Protein AF-A0A3D0Y3V4-F1 (afdb_monomer_lite)

pLDDT: mean 83.83, std 17.19, range [34.47, 98.12]

Foldseek 3Di:
DDDPPDDDDDPPPPPDDCQLLVLLVVLVVLLVVLVPDDDPDPADDLSLLQSLLSSLLSLLLSQLCVVPVDPVSVCCSCPVCNSQQLVSVVSSVVVDPPVLQDPLLNVQSNLCRVCRRVVNSPDDDPVVVVCNVVRNPSHRDSVSSSSSSVSSSVVCVVVVSHPDD

Sequence (165 aa):
MNIEESVTVNIKTLNVSLTPYAFAKMSNHFYNATLEYKIKNENISLFYFYMHSVAIELALKASILSKDSSKGKIDFVKNKIGHDLEKAMNEFSKLFDSSFLKNRDVDAIHKISPFFKEKGLEYFTLPIKYEMFTGGKNLPELEHLRRASDKLNSFLVMNDFFISN

Secondary structure (DSSP, 8-state):
------------------HHHHHHHHHHHHHHHHHH----SSS--HHHHHHHHHHHHHHHHHHHHHH---HHHHHHIIIIITT-HHHHHHHHHHHS--TTS-HHHHHHHHHHHHHHHTTTTSTT-HHHHHHHHHTSTTSPPHHHHHHHHHHHHHHHHHTT-S---

Radius of gyration: 20.28 Å; chains: 1; bounding box: 75×30×62 Å

Structure (mmCIF, N/CA/C/O backbone):
data_AF-A0A3D0Y3V4-F1
#
_entry.id   AF-A0A3D0Y3V4-F1
#
loop_
_atom_site.group_PDB
_atom_site.id
_atom_site.type_symbol
_atom_site.label_atom_id
_atom_site.label_alt_id
_atom_site.label_comp_id
_atom_site.label_asym_id
_atom_site.label_entity_id
_atom_site.label_seq_id
_atom_site.pdbx_PDB_ins_code
_atom_site.Cartn_x
_atom_site.Cartn_y
_atom_site.Cartn_z
_atom_site.occupancy
_atom_site.B_iso_or_equiv
_atom_site.auth_seq_id
_atom_site.auth_comp_id
_atom_site.auth_asym_id
_atom_site.auth_atom_id
_atom_site.pdbx_PDB_model_num
ATOM 1 N N . MET A 1 1 ? -57.350 4.884 37.137 1.00 38.38 1 MET A N 1
ATOM 2 C CA . MET A 1 1 ? -55.951 5.337 37.256 1.00 38.38 1 MET A CA 1
ATOM 3 C C . MET A 1 1 ? -55.129 4.361 36.433 1.00 38.38 1 MET A C 1
ATOM 5 O O . MET A 1 1 ? -54.825 3.284 36.920 1.00 38.38 1 MET A O 1
ATOM 9 N N . ASN A 1 2 ? -54.932 4.667 35.148 1.00 37.12 2 ASN A N 1
ATOM 10 C CA . ASN A 1 2 ? -54.179 3.816 34.226 1.00 37.12 2 ASN A CA 1
ATOM 11 C C . ASN A 1 2 ? -52.720 4.254 34.292 1.00 37.12 2 ASN A C 1
ATOM 13 O O . ASN A 1 2 ? -52.418 5.409 34.003 1.00 37.12 2 ASN A O 1
ATOM 17 N N . ILE A 1 3 ? -51.848 3.356 34.733 1.00 40.97 3 ILE A N 1
ATOM 18 C CA . ILE A 1 3 ? -50.405 3.551 34.661 1.00 40.97 3 ILE A CA 1
ATOM 19 C C . ILE A 1 3 ? -50.012 3.016 33.285 1.00 40.97 3 ILE A C 1
ATOM 21 O O . ILE A 1 3 ? -49.977 1.807 33.079 1.00 40.97 3 ILE A O 1
ATOM 25 N N . GLU A 1 4 ? -49.825 3.913 32.320 1.00 39.44 4 GLU A N 1
ATOM 26 C CA . GLU A 1 4 ? -49.176 3.563 31.058 1.00 39.44 4 GLU A CA 1
ATOM 27 C C . GLU A 1 4 ? -47.696 3.309 31.356 1.00 39.44 4 GLU A C 1
ATOM 29 O O . GLU A 1 4 ? -46.940 4.230 31.668 1.00 39.44 4 GLU A O 1
ATOM 34 N N . GLU A 1 5 ? -47.282 2.044 31.313 1.00 42.22 5 GLU A N 1
ATOM 35 C CA . GLU A 1 5 ? -45.869 1.681 31.331 1.00 42.22 5 GLU A CA 1
ATOM 36 C C . GLU A 1 5 ? -45.230 2.145 30.017 1.00 42.22 5 GLU A C 1
ATOM 38 O O . GLU A 1 5 ? -45.392 1.534 28.960 1.00 42.22 5 GLU A O 1
ATOM 43 N N . SER A 1 6 ? -44.507 3.262 30.067 1.00 37.94 6 SER A N 1
ATOM 44 C CA . SER A 1 6 ? -43.696 3.718 28.944 1.00 37.94 6 SER A CA 1
ATOM 45 C C . SER A 1 6 ? -42.483 2.796 28.788 1.00 37.94 6 SER A C 1
ATOM 47 O O . SER A 1 6 ? -41.570 2.813 29.618 1.00 37.94 6 SER A O 1
ATOM 49 N N . VAL A 1 7 ? -42.448 2.004 27.717 1.00 34.47 7 VAL A N 1
ATOM 50 C CA . VAL A 1 7 ? -41.259 1.233 27.331 1.00 34.47 7 VAL A CA 1
ATOM 51 C C . VAL A 1 7 ? -40.252 2.178 26.679 1.00 34.47 7 VAL A C 1
ATOM 53 O O . VAL A 1 7 ? -40.372 2.546 25.511 1.00 34.47 7 VAL A O 1
ATOM 56 N N . THR A 1 8 ? -39.236 2.578 27.437 1.00 34.72 8 THR A N 1
ATOM 57 C CA . THR A 1 8 ? -38.137 3.409 26.934 1.00 34.72 8 THR A CA 1
ATOM 58 C C . THR A 1 8 ? -37.060 2.517 26.311 1.00 34.72 8 THR A C 1
ATOM 60 O O . THR A 1 8 ? -36.212 1.969 27.014 1.00 34.72 8 THR A O 1
ATOM 63 N N . VAL A 1 9 ? -37.066 2.366 24.983 1.00 35.31 9 VAL A N 1
ATOM 64 C CA . VAL A 1 9 ? -35.986 1.675 24.256 1.00 35.31 9 VAL A CA 1
ATOM 65 C C . VAL A 1 9 ? -34.845 2.660 24.011 1.00 35.31 9 VAL A C 1
ATOM 67 O O . VAL A 1 9 ? -34.899 3.504 23.121 1.00 35.31 9 VAL A O 1
ATOM 70 N N . ASN A 1 10 ? -33.789 2.556 24.815 1.00 38.22 10 ASN A N 1
ATOM 71 C CA . ASN A 1 10 ? -32.581 3.358 24.652 1.00 38.22 1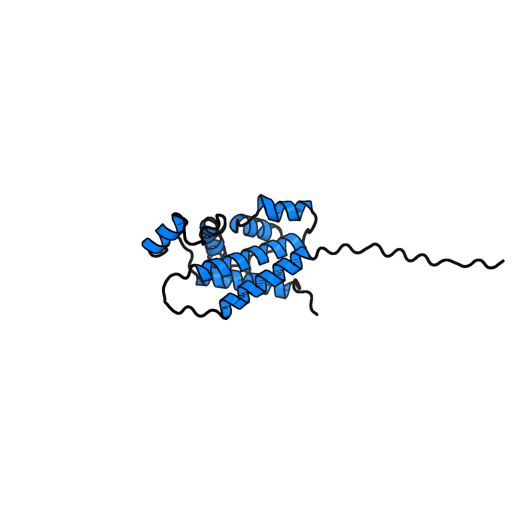0 ASN A CA 1
ATOM 72 C C . ASN A 1 10 ? -31.652 2.669 23.637 1.00 38.22 10 ASN A C 1
ATOM 74 O O . ASN A 1 10 ? -30.762 1.899 24.005 1.00 38.22 10 ASN A O 1
ATOM 78 N N . ILE A 1 11 ? -31.886 2.896 22.340 1.00 50.22 11 ILE A N 1
ATOM 79 C CA . ILE A 1 11 ? -30.955 2.452 21.296 1.00 50.22 11 ILE A CA 1
ATOM 80 C C . ILE A 1 11 ? -29.730 3.362 21.393 1.00 50.22 11 ILE A C 1
ATOM 82 O O . ILE A 1 11 ? -29.741 4.482 20.886 1.00 50.22 11 ILE A O 1
ATOM 86 N N . LYS A 1 12 ? -28.671 2.897 22.068 1.00 47.22 12 LYS A N 1
ATOM 87 C CA . LYS A 1 12 ? -27.346 3.523 21.969 1.00 47.22 12 LYS A CA 1
ATOM 88 C C . LYS A 1 12 ? -27.022 3.667 20.484 1.00 47.22 12 LYS A C 1
ATOM 90 O O . LYS A 1 12 ? -26.887 2.666 19.785 1.00 47.22 12 LYS A O 1
ATOM 95 N N . THR A 1 13 ? -26.937 4.904 20.010 1.00 47.50 13 THR A N 1
ATOM 96 C CA . THR A 1 13 ? -26.600 5.247 18.630 1.00 47.50 13 THR A CA 1
ATOM 97 C C . THR A 1 13 ? -25.304 4.538 18.251 1.00 47.50 13 THR A C 1
ATOM 99 O O . THR A 1 13 ? -24.243 4.805 18.818 1.00 47.50 13 THR A O 1
ATOM 102 N N . LEU A 1 14 ? -25.393 3.584 17.325 1.00 50.09 14 LEU A N 1
ATOM 103 C CA . LEU A 1 14 ? -24.235 2.864 16.820 1.00 50.09 14 LEU A CA 1
ATOM 104 C C . LEU A 1 14 ? -23.445 3.815 15.910 1.00 50.09 14 LEU A C 1
ATOM 106 O O . LEU A 1 14 ? -23.794 4.018 14.751 1.00 50.09 14 LEU A O 1
ATOM 110 N N . ASN A 1 15 ? -22.388 4.427 16.440 1.00 54.69 15 ASN A N 1
ATOM 111 C CA . ASN A 1 15 ? -21.461 5.234 15.648 1.00 54.69 15 ASN A CA 1
ATOM 112 C C . ASN A 1 15 ? -20.512 4.304 14.876 1.00 54.69 15 ASN A C 1
ATOM 114 O O . ASN A 1 15 ? -19.425 3.985 15.355 1.00 54.69 15 ASN A O 1
ATOM 118 N N . VAL A 1 16 ? -20.926 3.846 13.693 1.00 62.38 16 VAL A N 1
ATOM 119 C CA . VAL A 1 16 ? -20.057 3.074 12.790 1.00 62.38 16 VAL A CA 1
ATOM 120 C C . VAL A 1 16 ? -19.213 4.035 11.956 1.00 62.38 16 VAL A C 1
ATOM 122 O O . VAL A 1 16 ? -19.746 4.879 11.238 1.00 62.38 16 VAL A O 1
ATOM 125 N N . SER A 1 17 ? -17.886 3.906 12.014 1.00 72.81 17 SER A N 1
ATOM 126 C CA . SER A 1 17 ? -16.995 4.628 11.101 1.00 72.81 17 SER A CA 1
ATOM 127 C C . SER A 1 17 ? -16.956 3.923 9.748 1.00 72.81 17 SER A C 1
ATOM 129 O O . SER A 1 17 ? -16.507 2.784 9.645 1.00 72.81 17 SER A O 1
ATOM 131 N N . LEU A 1 18 ? -17.406 4.607 8.695 1.00 82.12 18 LEU A N 1
ATOM 132 C CA . LEU A 1 18 ? -17.393 4.083 7.323 1.00 82.12 18 LEU A CA 1
ATOM 133 C C . LEU A 1 18 ? -16.027 4.230 6.632 1.00 82.12 18 LEU A C 1
ATOM 135 O O . LEU A 1 18 ? -15.821 3.698 5.542 1.00 82.12 18 LEU A O 1
ATOM 139 N N . THR A 1 19 ? -15.082 4.940 7.253 1.00 84.19 19 THR A N 1
ATOM 140 C CA . THR A 1 19 ? -13.771 5.253 6.668 1.00 84.19 19 THR A CA 1
ATOM 141 C C . THR A 1 19 ? -12.977 4.009 6.244 1.00 84.19 19 THR A C 1
ATOM 143 O O . THR A 1 19 ? -12.518 3.993 5.102 1.00 84.19 19 THR A O 1
ATOM 146 N N . PRO A 1 20 ? -12.829 2.948 7.067 1.00 86.94 20 PRO A N 1
ATOM 147 C CA . PRO A 1 20 ? -12.086 1.751 6.657 1.00 86.94 20 PRO A CA 1
ATOM 148 C C . PRO A 1 20 ? -12.693 1.082 5.415 1.00 86.94 20 PRO A C 1
ATOM 150 O O . PRO A 1 20 ? -11.971 0.730 4.484 1.00 86.94 20 PRO A O 1
ATOM 153 N N . TYR A 1 21 ? -14.025 0.994 5.360 1.00 88.75 21 TYR A N 1
ATOM 154 C CA . TYR A 1 21 ? -14.772 0.404 4.246 1.00 88.75 21 TYR A CA 1
ATOM 155 C C . TYR A 1 21 ? -14.645 1.226 2.960 1.00 88.75 21 TYR A C 1
ATOM 157 O O . TYR A 1 21 ? -14.469 0.674 1.873 1.00 88.75 21 TYR A O 1
ATOM 165 N N . ALA A 1 22 ? -14.681 2.557 3.067 1.00 89.00 22 ALA A N 1
ATOM 166 C CA . ALA A 1 22 ? -14.455 3.440 1.927 1.00 89.00 22 ALA A CA 1
ATOM 167 C C . ALA A 1 22 ? -13.041 3.258 1.348 1.00 89.00 22 ALA A C 1
ATOM 169 O O . ALA A 1 22 ? -12.877 3.184 0.130 1.00 89.00 22 ALA A O 1
ATOM 170 N N . PHE A 1 23 ? -12.029 3.130 2.211 1.00 92.56 23 PHE A N 1
ATOM 171 C CA . PHE A 1 23 ? -10.650 2.870 1.792 1.00 92.56 23 PHE A CA 1
ATOM 172 C C . PHE A 1 23 ? -10.511 1.501 1.122 1.00 92.56 23 PHE A C 1
ATOM 174 O O . PHE A 1 23 ? -9.908 1.420 0.054 1.00 92.56 23 PHE A O 1
ATOM 181 N N . ALA A 1 24 ? -11.118 0.455 1.688 1.00 94.06 24 ALA A N 1
ATOM 182 C CA . ALA A 1 24 ? -11.124 -0.878 1.091 1.00 94.06 24 ALA A CA 1
ATOM 183 C C . ALA A 1 24 ? -11.772 -0.868 -0.303 1.00 94.06 24 ALA A C 1
ATOM 185 O O . ALA A 1 24 ? -11.178 -1.344 -1.271 1.00 94.06 24 ALA A O 1
ATOM 186 N N . LYS A 1 25 ? -12.947 -0.237 -0.446 1.00 92.88 25 LYS A N 1
ATOM 187 C CA . LYS A 1 25 ? -13.642 -0.113 -1.737 1.00 92.88 25 LYS A CA 1
ATOM 188 C C . LYS A 1 25 ? -12.796 0.612 -2.785 1.00 92.88 25 LYS A C 1
ATOM 190 O O . LYS A 1 25 ? -12.699 0.148 -3.918 1.00 92.88 25 LYS A O 1
ATOM 195 N N . MET A 1 26 ? -12.164 1.726 -2.413 1.00 93.38 26 MET A N 1
ATOM 196 C CA . MET A 1 26 ? -11.272 2.450 -3.322 1.00 93.38 26 MET A CA 1
ATOM 197 C C . MET A 1 26 ? -10.034 1.625 -3.685 1.00 93.38 26 MET A C 1
ATOM 199 O O . MET A 1 26 ? -9.684 1.579 -4.860 1.00 93.38 26 MET A O 1
ATOM 203 N N . SER A 1 27 ? -9.408 0.938 -2.722 1.00 95.38 27 SER A N 1
ATOM 204 C CA . SER A 1 27 ? -8.287 0.024 -2.985 1.00 95.38 27 SER A CA 1
ATOM 205 C C . SER A 1 27 ? -8.646 -0.996 -4.069 1.00 95.38 27 SER A C 1
ATOM 207 O O . SER A 1 27 ? -7.929 -1.114 -5.063 1.00 95.38 27 SER A O 1
ATOM 209 N N . ASN A 1 28 ? -9.816 -1.629 -3.944 1.00 94.81 28 ASN A N 1
ATOM 210 C CA . ASN A 1 28 ? -10.309 -2.592 -4.923 1.00 94.81 28 ASN A CA 1
ATOM 211 C C . ASN A 1 28 ? -10.565 -1.962 -6.303 1.00 94.81 28 ASN A C 1
ATOM 213 O O . ASN A 1 28 ? -10.240 -2.568 -7.318 1.00 94.81 28 ASN A O 1
ATOM 217 N N . HIS A 1 29 ? -11.096 -0.734 -6.374 1.00 94.06 29 HIS A N 1
ATOM 218 C CA . HIS A 1 29 ? -11.252 -0.029 -7.654 1.00 94.06 29 HIS A CA 1
ATOM 219 C C . HIS A 1 29 ? -9.903 0.219 -8.343 1.00 94.06 29 HIS A C 1
ATOM 221 O O . HIS A 1 29 ? -9.770 -0.043 -9.537 1.00 94.06 29 HIS A O 1
ATOM 227 N N . PHE A 1 30 ? -8.900 0.699 -7.598 1.00 94.19 30 PHE A N 1
ATOM 228 C CA . PHE A 1 30 ? -7.554 0.910 -8.133 1.00 94.19 30 PHE A CA 1
ATOM 229 C C . PHE A 1 30 ? -6.930 -0.408 -8.590 1.00 94.19 30 PHE A C 1
ATOM 231 O O . PHE A 1 30 ? -6.385 -0.467 -9.690 1.00 94.19 30 PHE A O 1
ATOM 238 N N . TYR A 1 31 ? -7.061 -1.469 -7.791 1.00 94.75 31 TYR A N 1
ATOM 239 C CA . TYR A 1 31 ? -6.581 -2.798 -8.149 1.00 94.75 31 TYR A CA 1
ATOM 240 C C . TYR A 1 31 ? -7.241 -3.317 -9.434 1.00 94.75 31 TYR A C 1
ATOM 242 O O . TYR A 1 31 ? -6.534 -3.646 -10.383 1.00 94.75 31 TYR A O 1
ATOM 250 N N . ASN A 1 32 ? -8.570 -3.302 -9.531 1.00 93.31 32 ASN A N 1
ATOM 251 C CA . ASN A 1 32 ? -9.284 -3.783 -10.719 1.00 93.31 32 ASN A CA 1
ATOM 252 C C . ASN A 1 32 ? -8.936 -2.970 -11.972 1.00 93.31 32 ASN A C 1
ATOM 254 O O . ASN A 1 32 ? -8.711 -3.547 -13.033 1.00 93.31 32 ASN A O 1
ATOM 258 N N . ALA A 1 33 ? -8.767 -1.652 -11.841 1.00 91.44 33 ALA A N 1
ATOM 259 C CA . ALA A 1 33 ? -8.302 -0.820 -12.946 1.00 91.44 33 ALA A CA 1
ATOM 260 C C . ALA A 1 33 ? -6.907 -1.237 -13.461 1.00 91.44 33 ALA A C 1
ATOM 262 O O . ALA A 1 33 ? -6.644 -1.124 -14.658 1.00 91.44 33 ALA A O 1
ATOM 263 N N . THR A 1 34 ? -6.017 -1.764 -12.605 1.00 90.69 34 THR A N 1
ATOM 264 C CA . THR A 1 34 ? -4.726 -2.313 -13.074 1.00 90.69 34 THR A CA 1
ATOM 265 C C . THR A 1 34 ? -4.864 -3.605 -13.868 1.00 90.69 34 THR A C 1
ATOM 267 O O . THR A 1 34 ? -4.060 -3.838 -14.771 1.00 90.69 34 THR A O 1
ATOM 270 N N . LEU A 1 35 ? -5.873 -4.426 -13.560 1.00 89.44 35 LEU A N 1
ATOM 271 C CA . LEU A 1 35 ? -6.136 -5.684 -14.262 1.00 89.44 35 LEU A CA 1
ATOM 272 C C . LEU A 1 35 ? -6.711 -5.444 -15.663 1.00 89.44 35 LEU A C 1
ATOM 274 O O . LEU A 1 35 ? -6.431 -6.204 -16.587 1.00 89.44 35 LEU A O 1
ATOM 278 N N . GLU A 1 36 ? -7.502 -4.383 -15.824 1.00 88.44 36 GLU A N 1
ATOM 279 C CA . GLU A 1 36 ? -8.110 -4.009 -17.107 1.00 88.44 36 GLU A CA 1
ATOM 280 C C . GLU A 1 36 ? -7.156 -3.233 -18.020 1.00 88.44 36 GLU A C 1
ATOM 282 O O . GLU A 1 36 ? -7.293 -3.246 -19.249 1.00 88.44 36 GLU A O 1
ATOM 287 N N . TYR A 1 37 ? -6.180 -2.542 -17.433 1.00 85.06 37 TYR A N 1
ATOM 288 C CA . TYR A 1 37 ? -5.193 -1.803 -18.197 1.00 85.06 37 TYR A CA 1
ATOM 289 C C . TYR A 1 37 ? -4.273 -2.781 -18.951 1.00 85.06 37 TYR A C 1
ATOM 291 O O . TYR A 1 37 ? -3.894 -3.836 -18.450 1.00 85.06 37 TYR A O 1
ATOM 299 N N . LYS A 1 38 ? -3.942 -2.452 -20.204 1.00 76.50 38 LYS A N 1
ATOM 300 C CA . LYS A 1 38 ? -3.044 -3.252 -21.048 1.00 76.50 38 LYS A CA 1
ATOM 301 C C . LYS A 1 38 ? -1.756 -2.476 -21.263 1.00 76.50 38 LYS A C 1
ATOM 303 O O . LYS A 1 38 ? -1.774 -1.444 -21.939 1.00 76.50 38 LYS A O 1
ATOM 308 N N . ILE A 1 39 ? -0.641 -2.983 -20.735 1.00 74.94 39 ILE A N 1
ATOM 309 C CA . ILE A 1 39 ? 0.697 -2.483 -21.074 1.00 74.94 39 ILE A CA 1
ATOM 310 C C . ILE A 1 39 ? 0.897 -2.687 -22.574 1.00 74.94 39 ILE A C 1
ATOM 312 O O . ILE A 1 39 ? 1.018 -3.815 -23.040 1.00 74.94 39 ILE A O 1
ATOM 316 N N . LYS A 1 40 ? 0.887 -1.597 -23.346 1.00 68.94 40 LYS A N 1
ATOM 317 C CA . LYS A 1 40 ? 1.083 -1.663 -24.802 1.00 68.94 40 LYS A CA 1
ATOM 318 C C . LYS A 1 40 ? 2.559 -1.734 -25.206 1.00 68.94 40 LYS A C 1
ATOM 320 O O . LYS A 1 40 ? 2.837 -2.210 -26.295 1.00 68.94 40 LYS A O 1
ATOM 325 N N . ASN A 1 41 ? 3.476 -1.292 -24.339 1.00 63.31 41 ASN A N 1
ATOM 326 C CA . ASN A 1 41 ? 4.917 -1.232 -24.600 1.00 63.31 41 ASN A CA 1
ATOM 327 C C . ASN A 1 41 ? 5.696 -1.797 -23.406 1.00 63.31 41 ASN A C 1
ATOM 329 O O . ASN A 1 41 ? 5.372 -1.450 -22.276 1.00 63.31 41 ASN A O 1
ATOM 333 N N . GLU A 1 42 ? 6.768 -2.557 -23.646 1.00 57.25 42 GLU A N 1
ATOM 334 C CA . GLU A 1 42 ? 7.645 -3.174 -22.623 1.00 57.25 42 GLU A CA 1
ATOM 335 C C . GLU A 1 42 ? 8.434 -2.173 -21.749 1.00 57.25 42 GLU A C 1
ATOM 337 O O . GLU A 1 42 ? 9.265 -2.557 -20.928 1.00 57.25 42 GLU A O 1
ATOM 342 N N . ASN A 1 43 ? 8.171 -0.874 -21.896 1.00 61.56 43 ASN A N 1
ATOM 343 C CA . ASN A 1 43 ? 8.787 0.165 -21.084 1.00 61.56 43 ASN A CA 1
ATOM 344 C C . ASN A 1 43 ? 8.162 0.231 -19.686 1.00 61.56 43 ASN A C 1
ATOM 346 O O . ASN A 1 43 ? 6.998 -0.115 -19.472 1.00 61.56 43 ASN A O 1
ATOM 350 N N . ILE A 1 44 ? 8.935 0.770 -18.741 1.00 71.50 44 ILE A N 1
ATOM 351 C CA . ILE A 1 44 ? 8.472 1.115 -17.397 1.00 71.50 44 ILE A CA 1
ATOM 352 C C . ILE A 1 44 ? 7.168 1.915 -17.484 1.00 71.50 44 IL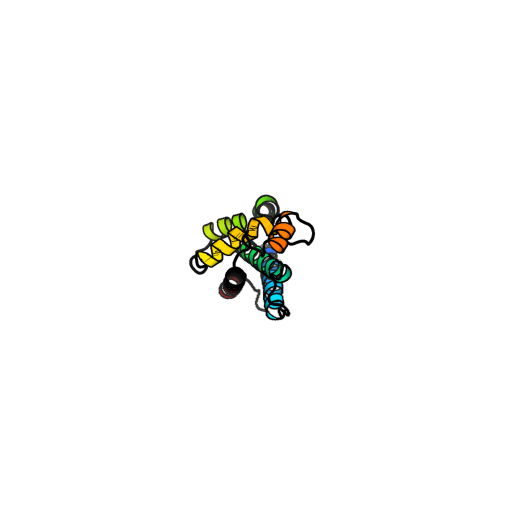E A C 1
ATOM 354 O O . ILE A 1 44 ? 7.136 3.032 -18.001 1.00 71.50 44 ILE A O 1
ATOM 358 N N . SER A 1 45 ? 6.087 1.354 -16.941 1.00 81.38 45 SER A N 1
ATOM 359 C CA . SER A 1 45 ? 4.816 2.057 -16.838 1.00 81.38 45 SER A CA 1
ATOM 360 C C . SER A 1 45 ? 4.682 2.698 -15.462 1.00 81.38 45 SER A C 1
ATOM 362 O O . SER A 1 45 ? 4.298 2.052 -14.486 1.00 81.38 45 SER A O 1
ATOM 364 N N . LEU A 1 46 ? 4.975 3.999 -15.391 1.00 84.81 46 LEU A N 1
ATOM 365 C CA . LEU A 1 46 ? 4.767 4.806 -14.182 1.00 84.81 46 LEU A CA 1
ATOM 366 C C . LEU A 1 46 ? 3.322 4.737 -13.688 1.00 84.81 46 LEU A C 1
ATOM 368 O O . LEU A 1 46 ? 3.077 4.715 -12.485 1.00 84.81 46 LEU A O 1
ATOM 372 N N . PHE A 1 47 ? 2.375 4.630 -14.620 1.00 85.88 47 PHE A N 1
ATOM 373 C CA . PHE A 1 47 ? 0.969 4.445 -14.302 1.00 85.88 47 PHE A CA 1
ATOM 374 C C . PHE A 1 47 ? 0.720 3.147 -13.520 1.00 85.88 47 PHE A C 1
ATOM 376 O O . PHE A 1 47 ? 0.025 3.180 -12.510 1.00 85.88 47 PHE A O 1
ATOM 383 N N . TYR A 1 48 ? 1.332 2.022 -13.910 1.00 88.06 48 TYR A N 1
ATOM 384 C CA . TYR A 1 48 ? 1.212 0.771 -13.148 1.00 88.06 48 TYR A CA 1
ATOM 385 C C . TYR A 1 48 ? 1.808 0.883 -11.749 1.00 88.06 48 TYR A C 1
ATOM 387 O O . TYR A 1 48 ? 1.173 0.468 -10.779 1.00 88.06 48 TYR A O 1
ATOM 395 N N . PHE A 1 49 ? 3.009 1.461 -11.638 1.00 90.31 49 PHE A N 1
ATOM 396 C CA . PHE A 1 49 ? 3.624 1.707 -10.335 1.00 90.31 49 PHE A CA 1
ATOM 397 C C . PHE A 1 49 ? 2.707 2.551 -9.451 1.00 90.31 49 PHE A C 1
ATOM 399 O O . PHE A 1 49 ? 2.514 2.222 -8.282 1.00 90.31 49 PHE A O 1
ATOM 406 N N . TYR A 1 50 ? 2.096 3.592 -10.015 1.00 91.31 50 TYR A N 1
ATOM 407 C CA . TYR A 1 50 ? 1.185 4.471 -9.297 1.00 91.31 50 TYR A CA 1
ATOM 408 C C . TYR A 1 50 ? -0.073 3.739 -8.833 1.00 91.31 50 TYR A C 1
ATOM 410 O O . TYR A 1 50 ? -0.365 3.726 -7.640 1.00 91.31 50 TYR A O 1
ATOM 418 N N . MET A 1 51 ? -0.787 3.081 -9.745 1.00 92.81 51 MET A N 1
ATOM 419 C CA . MET A 1 51 ? -2.062 2.436 -9.432 1.00 92.81 51 MET A CA 1
ATOM 420 C C . MET A 1 51 ? -1.906 1.315 -8.396 1.00 92.81 51 MET A C 1
ATOM 422 O O . MET A 1 51 ? -2.702 1.244 -7.458 1.00 92.81 51 MET A O 1
ATOM 426 N N . HIS A 1 52 ? -0.855 0.490 -8.496 1.00 95.06 52 HIS A N 1
ATOM 427 C CA . HIS A 1 52 ? -0.571 -0.515 -7.467 1.00 95.06 52 HIS A CA 1
ATOM 428 C C . HIS A 1 52 ? -0.150 0.116 -6.138 1.00 95.06 52 HIS A C 1
ATOM 430 O O . HIS A 1 52 ? -0.592 -0.348 -5.091 1.00 95.06 52 HIS A O 1
ATOM 436 N N . SER A 1 53 ? 0.650 1.187 -6.153 1.00 95.50 53 SER A N 1
ATOM 437 C CA . SER A 1 53 ? 1.035 1.886 -4.919 1.00 95.50 53 SER A CA 1
ATOM 438 C C . SER A 1 53 ? -0.180 2.468 -4.194 1.00 95.50 53 SER A C 1
ATOM 440 O O . SER A 1 53 ? -0.298 2.299 -2.984 1.00 95.50 53 SER A O 1
ATOM 442 N N . VAL A 1 54 ? -1.125 3.072 -4.925 1.00 95.12 54 VAL A N 1
ATOM 443 C CA . VAL A 1 54 ? -2.383 3.582 -4.354 1.00 95.12 54 VAL A CA 1
ATOM 444 C C . VAL A 1 54 ? -3.244 2.442 -3.808 1.00 95.12 54 VAL A C 1
ATOM 446 O O . VAL A 1 54 ? -3.749 2.539 -2.690 1.00 95.12 54 VAL A O 1
ATOM 449 N N . ALA A 1 55 ? -3.394 1.342 -4.552 1.00 96.62 55 ALA A N 1
ATOM 450 C CA . ALA A 1 55 ? -4.150 0.183 -4.080 1.00 96.62 55 ALA A CA 1
ATOM 451 C C . ALA A 1 55 ? -3.567 -0.376 -2.767 1.00 96.62 55 ALA A C 1
ATOM 453 O O . ALA A 1 55 ? -4.314 -0.588 -1.807 1.00 96.62 55 ALA A O 1
ATOM 454 N N . ILE A 1 56 ? -2.240 -0.532 -2.698 1.00 98.00 56 ILE A N 1
ATOM 455 C CA . ILE A 1 56 ? -1.500 -0.971 -1.505 1.00 98.00 56 ILE A CA 1
ATOM 456 C C . ILE A 1 56 ? -1.697 0.010 -0.345 1.00 98.00 56 ILE A C 1
ATOM 458 O O . ILE A 1 56 ? -2.053 -0.417 0.753 1.00 98.00 56 ILE A O 1
ATOM 462 N N . GLU A 1 57 ? -1.513 1.315 -0.577 1.00 97.44 57 GLU A N 1
ATOM 463 C CA . GLU A 1 57 ? -1.690 2.356 0.443 1.00 97.44 57 GLU A CA 1
ATOM 464 C C . GLU A 1 57 ? -3.068 2.249 1.100 1.00 97.44 57 GLU A C 1
ATOM 466 O O . GLU A 1 57 ? -3.195 2.198 2.327 1.00 97.44 57 GLU A O 1
ATOM 471 N N . LEU A 1 58 ? -4.108 2.206 0.269 1.00 96.56 58 LEU A N 1
ATOM 472 C CA . LEU A 1 58 ? -5.487 2.193 0.726 1.00 96.56 58 LEU A CA 1
ATOM 473 C C . LEU A 1 58 ? -5.831 0.891 1.451 1.00 96.56 58 LEU A C 1
ATOM 475 O O . LEU A 1 58 ? -6.519 0.951 2.469 1.00 96.56 58 LEU A O 1
ATOM 479 N N . ALA A 1 59 ? -5.315 -0.256 1.000 1.00 97.94 59 ALA A N 1
ATOM 480 C CA . ALA A 1 59 ? -5.533 -1.536 1.671 1.00 97.94 59 ALA A CA 1
ATOM 481 C C . ALA A 1 59 ? -4.891 -1.586 3.061 1.00 97.94 59 ALA A C 1
ATOM 483 O O . ALA A 1 59 ? -5.534 -1.991 4.035 1.00 97.94 59 ALA A O 1
ATOM 484 N N . LEU A 1 60 ? -3.643 -1.123 3.180 1.00 98.12 60 LEU A N 1
ATOM 485 C CA . LEU A 1 60 ? -2.945 -1.055 4.464 1.00 98.12 60 LEU A CA 1
ATOM 486 C C . LEU A 1 60 ? -3.680 -0.117 5.427 1.00 98.12 60 LEU A C 1
ATOM 488 O O . LEU A 1 60 ? -3.935 -0.474 6.576 1.00 98.12 60 LEU A O 1
ATOM 492 N N . LYS A 1 61 ? -4.088 1.065 4.954 1.00 96.81 61 LYS A N 1
ATOM 493 C CA . LYS A 1 61 ? -4.818 2.043 5.771 1.00 96.81 61 LYS A CA 1
ATOM 494 C C . LYS A 1 61 ? -6.207 1.568 6.177 1.00 96.81 61 LYS A C 1
ATOM 496 O O . LYS A 1 61 ? -6.585 1.781 7.327 1.00 96.81 61 LYS A O 1
ATOM 501 N N . ALA A 1 62 ? -6.943 0.917 5.276 1.00 96.00 62 ALA A N 1
ATOM 502 C CA . ALA A 1 62 ? -8.214 0.281 5.606 1.00 96.00 62 ALA A CA 1
ATOM 503 C C . ALA A 1 62 ? -8.015 -0.711 6.755 1.00 96.00 62 ALA A C 1
ATOM 505 O O . ALA A 1 62 ? -8.681 -0.601 7.782 1.00 96.00 62 ALA A O 1
ATOM 506 N N . SER A 1 63 ? -7.030 -1.603 6.614 1.00 95.94 63 SER A N 1
ATOM 507 C CA . SER A 1 63 ? -6.681 -2.621 7.609 1.00 95.94 63 SER A CA 1
ATOM 508 C C . SER A 1 63 ? -6.318 -2.020 8.967 1.00 95.94 63 SER A C 1
ATOM 510 O O . SER A 1 63 ? -6.826 -2.454 9.994 1.00 95.94 63 SER A O 1
ATOM 512 N N . ILE A 1 64 ? -5.487 -0.976 8.996 1.00 95.81 64 ILE A N 1
ATOM 513 C CA . ILE A 1 64 ? -5.116 -0.286 10.241 1.00 95.81 64 ILE A CA 1
ATOM 514 C C . ILE A 1 64 ? -6.349 0.337 10.912 1.00 95.81 64 ILE A C 1
ATOM 516 O O . ILE A 1 64 ? -6.529 0.203 12.124 1.00 95.81 64 ILE A O 1
ATOM 520 N N . LEU A 1 65 ? -7.204 1.013 10.138 1.00 93.81 65 LEU A N 1
ATOM 521 C CA . LEU A 1 65 ? -8.368 1.725 10.667 1.00 93.81 65 LEU A CA 1
ATOM 522 C C . LEU A 1 65 ? -9.528 0.804 11.063 1.00 93.81 65 LEU A C 1
ATOM 524 O O . LEU A 1 65 ? -10.414 1.249 11.787 1.00 93.81 65 LEU A O 1
ATOM 528 N N . SER A 1 66 ? -9.544 -0.462 10.637 1.00 91.75 66 SER A N 1
ATOM 529 C CA . SER A 1 66 ? -10.548 -1.416 11.128 1.00 91.75 66 SER A CA 1
ATOM 530 C C . SER A 1 66 ? -10.288 -1.872 12.561 1.00 91.75 66 SER A C 1
ATOM 532 O O . SER A 1 66 ? -11.219 -2.292 13.242 1.00 91.75 66 SER A O 1
ATOM 534 N N . LYS A 1 67 ? -9.041 -1.771 13.042 1.00 92.25 67 LYS A N 1
ATOM 535 C CA . LYS A 1 67 ? -8.700 -2.039 14.447 1.00 92.25 67 LYS A CA 1
ATOM 536 C C . LYS A 1 67 ? -9.023 -0.861 15.358 1.00 92.25 67 LYS A C 1
ATOM 538 O O . LYS A 1 67 ? -9.430 -1.070 16.495 1.00 92.25 67 LYS A O 1
ATOM 543 N N . ASP A 1 68 ? -8.843 0.359 14.862 1.00 89.12 68 ASP A N 1
ATOM 544 C CA . ASP A 1 68 ? -9.172 1.590 15.575 1.00 89.12 68 ASP A CA 1
ATOM 545 C C . ASP A 1 68 ? -9.541 2.691 14.573 1.00 89.12 68 ASP A C 1
ATOM 547 O O . ASP A 1 68 ? -8.706 3.181 13.811 1.00 89.12 68 ASP A O 1
ATOM 551 N N . SER A 1 69 ? -10.808 3.097 14.593 1.00 89.19 69 SER A N 1
ATOM 552 C CA . SER A 1 69 ? -11.339 4.162 13.745 1.00 89.19 69 SER A CA 1
ATOM 553 C C . SER A 1 69 ? -11.617 5.454 14.520 1.00 89.19 69 SER A C 1
ATOM 555 O O . SER A 1 69 ? -12.444 6.265 14.090 1.00 89.19 69 SER A O 1
ATOM 557 N N . SER A 1 70 ? -10.995 5.638 15.687 1.00 88.44 70 SER A N 1
ATOM 558 C CA . SER A 1 70 ? -11.094 6.870 16.466 1.00 88.44 70 SER A CA 1
ATOM 559 C C . SER A 1 70 ? -10.544 8.063 15.682 1.00 88.44 70 SER A C 1
ATOM 561 O O . SER A 1 70 ? -9.673 7.928 14.818 1.00 88.44 70 SER A O 1
ATOM 563 N N . LYS A 1 71 ? -11.015 9.272 16.009 1.00 88.19 71 LYS A N 1
ATOM 564 C CA . LYS A 1 71 ? -10.527 10.507 15.375 1.00 88.19 71 LYS A CA 1
ATOM 565 C C . LYS A 1 71 ? -9.000 10.629 15.463 1.00 88.19 71 LYS A C 1
ATOM 567 O O . LYS A 1 71 ? -8.361 10.951 14.469 1.00 88.19 71 LYS A O 1
ATOM 572 N N . GLY A 1 72 ? -8.418 10.294 16.618 1.00 92.44 72 GLY A N 1
ATOM 573 C CA . GLY A 1 72 ? -6.968 10.316 16.816 1.00 92.44 72 GLY A CA 1
ATOM 574 C C . GLY A 1 72 ? -6.225 9.353 15.888 1.00 92.44 72 GLY A C 1
ATOM 575 O O . GLY A 1 72 ? -5.211 9.733 15.298 1.00 92.44 72 GLY A O 1
ATOM 576 N N . LYS A 1 73 ? -6.746 8.134 15.687 1.00 92.94 73 LYS A N 1
ATOM 577 C CA . LYS A 1 73 ? -6.137 7.176 14.756 1.00 92.94 73 LYS A CA 1
ATOM 578 C C . LYS A 1 73 ? -6.295 7.603 13.300 1.00 92.94 73 LYS A C 1
ATOM 580 O O . LYS A 1 73 ? -5.335 7.498 12.539 1.00 92.94 73 LYS A O 1
ATOM 585 N N . ILE A 1 74 ? -7.451 8.148 12.922 1.00 91.44 74 ILE A N 1
ATOM 586 C CA . ILE A 1 74 ? -7.672 8.723 11.587 1.00 91.44 74 ILE A CA 1
ATOM 587 C C . ILE A 1 74 ? -6.672 9.855 11.319 1.00 91.44 74 ILE A C 1
ATOM 589 O O . ILE A 1 74 ? -6.014 9.856 10.278 1.00 91.44 74 ILE A O 1
ATOM 593 N N . ASP A 1 75 ? -6.495 10.776 12.267 1.00 92.69 75 ASP A N 1
ATOM 594 C CA . ASP A 1 75 ? -5.541 11.882 12.146 1.00 92.69 75 ASP A CA 1
ATOM 595 C C . ASP A 1 75 ? -4.090 11.381 12.070 1.00 92.69 75 ASP A C 1
ATOM 597 O O . ASP A 1 75 ? -3.285 11.924 11.311 1.00 92.69 75 ASP A O 1
ATOM 601 N N . PHE A 1 76 ? -3.748 10.314 12.795 1.00 95.56 76 PHE A N 1
ATOM 602 C CA . PHE A 1 76 ? -2.449 9.650 12.686 1.00 95.56 76 PHE A CA 1
ATOM 603 C C . PHE A 1 76 ? -2.229 9.032 11.296 1.00 95.56 76 PHE A C 1
ATOM 605 O O . PHE A 1 76 ? -1.215 9.308 10.651 1.00 95.56 76 PHE A O 1
ATOM 612 N N . VAL A 1 77 ? -3.186 8.246 10.792 1.00 94.25 77 VAL A N 1
ATOM 613 C CA . VAL A 1 77 ? -3.104 7.616 9.462 1.00 94.25 77 VAL A CA 1
ATOM 614 C C . VAL A 1 77 ? -3.027 8.672 8.354 1.00 94.25 77 VAL A C 1
ATOM 616 O O . VAL A 1 77 ? -2.263 8.526 7.399 1.00 94.25 77 VAL A O 1
ATOM 619 N N . LYS A 1 78 ? -3.767 9.774 8.492 1.00 91.31 78 LYS A N 1
ATOM 620 C CA . LYS A 1 78 ? -3.753 10.874 7.526 1.00 91.31 78 LYS A CA 1
ATOM 621 C C . LYS A 1 78 ? -2.443 11.662 7.555 1.00 91.31 78 LYS A C 1
ATOM 623 O O . LYS A 1 78 ? -1.848 11.875 6.506 1.00 91.31 78 LYS A O 1
ATOM 628 N N . ASN A 1 79 ? -2.001 12.099 8.734 1.00 92.88 79 ASN A N 1
ATOM 629 C CA . ASN A 1 79 ? -0.955 13.121 8.850 1.00 92.88 79 ASN A CA 1
ATOM 630 C C . ASN A 1 79 ? 0.439 12.559 9.166 1.00 92.88 79 ASN A C 1
ATOM 632 O O . ASN A 1 79 ? 1.434 13.224 8.892 1.00 92.88 79 ASN A O 1
ATOM 636 N N . LYS A 1 80 ? 0.538 11.378 9.792 1.00 94.81 80 LYS A N 1
ATOM 637 C CA . LYS A 1 80 ? 1.825 10.769 10.183 1.00 94.81 80 LYS A CA 1
ATOM 638 C C . LYS A 1 80 ? 2.242 9.636 9.255 1.00 94.81 80 LYS A C 1
ATOM 640 O O . LYS A 1 80 ? 3.421 9.560 8.909 1.00 94.81 80 LYS A O 1
ATOM 645 N N . ILE A 1 81 ? 1.289 8.795 8.846 1.00 95.38 81 ILE A N 1
ATOM 646 C CA . ILE A 1 81 ? 1.523 7.807 7.785 1.00 95.38 81 ILE A CA 1
ATOM 647 C C . ILE A 1 81 ? 1.498 8.512 6.425 1.00 95.38 81 ILE A C 1
ATOM 649 O O . ILE A 1 81 ? 2.478 8.436 5.694 1.00 95.38 81 ILE A O 1
ATOM 653 N N . GLY A 1 82 ? 0.438 9.261 6.095 1.00 92.88 82 GLY A N 1
ATOM 654 C CA . GLY A 1 82 ? 0.367 9.952 4.801 1.00 92.88 82 GLY A CA 1
ATOM 655 C C . GLY A 1 82 ? 0.542 8.963 3.642 1.00 92.88 82 GLY A C 1
ATOM 656 O O . GLY A 1 82 ? 0.019 7.857 3.723 1.00 92.88 82 GLY A O 1
ATOM 657 N N . HIS A 1 83 ? 1.290 9.327 2.603 1.00 93.38 83 HIS A N 1
ATOM 658 C CA . HIS A 1 83 ? 1.583 8.451 1.455 1.00 93.38 83 HIS A CA 1
ATOM 659 C C . HIS A 1 83 ? 2.848 7.589 1.647 1.00 93.38 83 HIS A C 1
ATOM 661 O O . HIS A 1 83 ? 3.413 7.075 0.687 1.00 93.38 83 HIS A O 1
ATOM 667 N N . ASP A 1 84 ? 3.343 7.454 2.877 1.00 95.12 84 ASP A N 1
ATOM 668 C CA . ASP A 1 84 ? 4.552 6.692 3.190 1.00 95.12 84 ASP A CA 1
ATOM 669 C C . ASP A 1 84 ? 4.209 5.201 3.354 1.00 95.12 84 ASP A C 1
ATOM 671 O O . ASP A 1 84 ? 3.727 4.765 4.406 1.00 95.12 84 ASP A O 1
ATOM 675 N N . LEU A 1 85 ? 4.417 4.417 2.290 1.00 96.19 85 LEU A N 1
ATOM 676 C CA . LEU A 1 85 ? 4.057 2.995 2.275 1.00 96.19 85 LEU A CA 1
ATOM 677 C C . LEU A 1 85 ? 4.875 2.174 3.268 1.00 96.19 85 LEU A C 1
ATOM 679 O O . LEU A 1 85 ? 4.365 1.203 3.815 1.00 96.19 85 LEU A O 1
ATOM 683 N N . GLU A 1 86 ? 6.119 2.572 3.530 1.00 96.25 86 GLU A N 1
ATOM 684 C CA . GLU A 1 86 ? 6.968 1.917 4.525 1.00 96.25 86 GLU A CA 1
ATOM 685 C C . GLU A 1 86 ? 6.363 2.077 5.923 1.00 96.25 86 GLU A C 1
ATOM 687 O O . GLU A 1 86 ? 6.186 1.098 6.650 1.00 96.25 86 GLU A O 1
ATOM 692 N N . LYS A 1 87 ? 5.932 3.291 6.288 1.00 97.31 87 LYS A N 1
ATOM 693 C CA . LYS A 1 87 ? 5.210 3.505 7.554 1.00 97.31 87 LYS A CA 1
ATOM 694 C C . LYS A 1 87 ? 3.887 2.753 7.606 1.00 97.31 87 LYS A C 1
ATOM 696 O O . LYS A 1 87 ? 3.559 2.204 8.656 1.00 97.31 87 LYS A O 1
ATOM 701 N N . ALA A 1 88 ? 3.132 2.730 6.507 1.00 97.69 88 ALA A N 1
ATOM 702 C CA . ALA A 1 88 ? 1.874 1.993 6.438 1.00 97.69 88 ALA A CA 1
ATOM 703 C C . ALA A 1 88 ? 2.099 0.485 6.647 1.00 97.69 88 ALA A C 1
ATOM 705 O O . ALA A 1 88 ? 1.395 -0.134 7.441 1.00 97.69 88 ALA A O 1
ATOM 706 N N . MET A 1 89 ? 3.119 -0.088 6.004 1.00 97.88 89 MET A N 1
ATOM 707 C CA . MET A 1 89 ? 3.478 -1.504 6.111 1.00 97.88 89 MET A CA 1
ATOM 708 C C . MET A 1 89 ? 3.984 -1.872 7.511 1.00 97.88 89 MET A C 1
ATOM 710 O O . MET A 1 89 ? 3.598 -2.902 8.072 1.00 97.88 89 MET A O 1
ATOM 714 N N . ASN A 1 90 ? 4.804 -1.004 8.107 1.00 97.56 90 ASN A N 1
ATOM 715 C CA . ASN A 1 90 ? 5.280 -1.162 9.478 1.00 97.56 90 ASN A CA 1
ATOM 716 C C . ASN A 1 90 ? 4.129 -1.121 10.487 1.00 97.56 90 ASN A C 1
ATOM 718 O O . ASN A 1 90 ? 4.102 -1.916 11.420 1.00 97.56 90 ASN A O 1
ATOM 722 N N . GLU A 1 91 ? 3.171 -0.209 10.320 1.00 97.81 91 GLU A N 1
ATOM 723 C CA . GLU A 1 91 ? 2.013 -0.131 11.209 1.00 97.81 91 GLU A CA 1
ATOM 724 C C . GLU A 1 91 ? 1.061 -1.318 11.023 1.00 97.81 91 GLU A C 1
ATOM 726 O O . GLU A 1 91 ? 0.586 -1.879 12.007 1.00 97.81 91 GLU A O 1
ATOM 731 N N . PHE A 1 92 ? 0.835 -1.746 9.780 1.00 97.62 92 PHE A N 1
ATOM 732 C CA . PHE A 1 92 ? 0.062 -2.947 9.472 1.00 97.62 92 PHE A CA 1
ATOM 733 C C . PHE A 1 92 ? 0.654 -4.193 10.141 1.00 97.62 92 PHE A C 1
ATOM 735 O O . PHE A 1 92 ? -0.067 -4.920 10.819 1.00 97.62 92 PHE A O 1
ATOM 742 N N . SER A 1 93 ? 1.971 -4.397 10.034 1.00 97.12 93 SER A N 1
ATOM 743 C CA . SER A 1 93 ? 2.653 -5.581 10.589 1.00 97.12 93 SER A CA 1
ATOM 744 C C . SER A 1 93 ? 2.641 -5.649 12.120 1.00 97.12 93 SER A C 1
ATOM 746 O O . SER A 1 93 ? 2.887 -6.707 12.686 1.00 97.12 93 SER A O 1
ATOM 748 N N . LYS A 1 94 ? 2.359 -4.540 12.816 1.00 97.12 94 LYS A N 1
ATOM 749 C CA . LYS A 1 94 ? 2.140 -4.557 14.275 1.00 97.12 94 LYS A CA 1
ATOM 750 C C . LYS A 1 94 ? 0.751 -5.072 14.653 1.00 97.12 94 LYS A C 1
ATOM 752 O O . LYS A 1 94 ? 0.546 -5.473 15.794 1.00 97.12 94 LYS A O 1
ATOM 757 N N . LEU A 1 95 ? -0.210 -4.982 13.735 1.00 96.19 95 LEU A N 1
ATOM 758 C CA . LEU A 1 95 ? -1.627 -5.262 13.975 1.00 96.19 95 LEU A CA 1
ATOM 759 C C . LEU A 1 95 ? -2.080 -6.598 13.375 1.00 96.19 95 LEU A C 1
ATOM 761 O O . LEU A 1 95 ? -3.072 -7.165 13.835 1.00 96.19 95 LEU A O 1
ATOM 765 N N . PHE A 1 96 ? -1.379 -7.081 12.350 1.00 96.06 96 PHE A N 1
ATOM 766 C CA . PHE A 1 96 ? -1.724 -8.274 11.587 1.00 96.06 96 PHE A CA 1
ATOM 767 C C . PHE A 1 96 ? -0.474 -9.088 11.251 1.00 96.06 96 PHE A C 1
ATOM 769 O O . PHE A 1 96 ? 0.606 -8.526 11.069 1.00 96.06 96 PHE A O 1
ATOM 776 N N . ASP A 1 97 ? -0.641 -10.405 11.109 1.00 94.62 97 ASP A N 1
ATOM 777 C CA . ASP A 1 97 ? 0.396 -11.257 10.530 1.00 94.62 97 ASP A CA 1
ATOM 778 C C . ASP A 1 97 ? 0.574 -10.919 9.043 1.00 94.62 97 ASP A C 1
ATOM 780 O O . ASP A 1 97 ? -0.354 -11.055 8.245 1.00 94.62 97 ASP A O 1
ATOM 784 N N . SER A 1 98 ? 1.772 -10.468 8.674 1.00 93.81 98 SER A N 1
ATOM 785 C CA . SER A 1 98 ? 2.139 -10.107 7.306 1.00 93.81 98 SER A CA 1
ATOM 786 C C . SER A 1 98 ? 2.870 -11.224 6.553 1.00 93.81 98 SER A C 1
ATOM 788 O O . SER A 1 98 ? 3.306 -10.997 5.426 1.00 93.81 98 SER A O 1
ATOM 790 N N . SER A 1 99 ? 2.953 -12.443 7.108 1.00 93.81 99 SER A N 1
ATOM 791 C CA . SER A 1 99 ? 3.648 -13.598 6.507 1.00 93.81 99 SER A CA 1
ATOM 792 C C . SER A 1 99 ? 3.137 -14.006 5.115 1.00 93.81 99 SER A C 1
ATOM 794 O O . SER A 1 99 ? 3.867 -14.608 4.323 1.00 93.81 99 SER A O 1
ATOM 796 N N . PHE A 1 100 ? 1.897 -13.639 4.770 1.00 95.44 100 PHE A N 1
ATOM 797 C CA . PHE A 1 100 ? 1.329 -13.849 3.436 1.00 95.44 100 PHE A CA 1
ATOM 798 C C . PHE A 1 100 ? 2.032 -13.007 2.348 1.00 95.44 100 PHE A C 1
ATOM 800 O O . PHE A 1 100 ? 2.051 -13.386 1.167 1.00 95.44 100 PHE A O 1
ATOM 807 N N . LEU A 1 101 ? 2.669 -11.893 2.722 1.00 96.00 101 LEU A N 1
ATOM 808 C CA . LEU A 1 101 ? 3.569 -11.122 1.866 1.00 96.00 101 LEU A CA 1
ATOM 809 C C . LEU A 1 101 ? 4.973 -11.728 1.943 1.00 96.00 101 LEU A C 1
ATOM 811 O O . LEU A 1 101 ? 5.570 -11.837 3.008 1.00 96.00 101 LEU A O 1
ATOM 815 N N . LYS A 1 102 ? 5.529 -12.123 0.793 1.00 95.81 102 LYS A N 1
ATOM 816 C CA . LYS A 1 102 ? 6.901 -12.647 0.758 1.00 95.81 102 LYS A CA 1
ATOM 817 C C . LYS A 1 102 ? 7.881 -11.483 0.909 1.00 95.81 102 LYS A C 1
ATOM 819 O O . LYS A 1 102 ? 7.571 -10.382 0.464 1.00 95.81 102 LYS A O 1
ATOM 824 N N . ASN A 1 103 ? 9.096 -11.743 1.397 1.00 95.62 103 ASN A N 1
ATOM 825 C CA . ASN A 1 103 ? 10.135 -10.710 1.562 1.00 95.62 103 ASN A CA 1
ATOM 826 C C . ASN A 1 103 ? 10.314 -9.837 0.311 1.00 95.62 103 ASN A C 1
ATOM 828 O O . ASN A 1 103 ? 10.341 -8.623 0.416 1.00 95.62 103 ASN A O 1
ATOM 832 N N . ARG A 1 104 ? 10.314 -10.436 -0.888 1.00 96.44 104 ARG A N 1
ATOM 833 C CA . ARG A 1 104 ? 10.430 -9.680 -2.146 1.00 96.44 104 ARG A CA 1
ATOM 834 C C . ARG A 1 104 ? 9.254 -8.739 -2.435 1.00 96.44 104 ARG A C 1
ATOM 836 O O . ARG A 1 104 ? 9.440 -7.730 -3.105 1.00 96.44 104 ARG A O 1
ATOM 843 N N . ASP A 1 105 ? 8.054 -9.086 -1.975 1.00 97.12 105 ASP A N 1
ATOM 844 C CA . ASP A 1 105 ? 6.864 -8.243 -2.117 1.00 97.12 105 ASP A CA 1
ATOM 845 C C . ASP A 1 105 ? 6.966 -7.047 -1.146 1.00 97.12 105 ASP A C 1
ATOM 847 O O . ASP A 1 105 ? 6.706 -5.910 -1.531 1.00 97.12 105 ASP A O 1
ATOM 851 N N . VAL A 1 106 ? 7.436 -7.287 0.086 1.00 96.75 106 VAL A N 1
ATOM 852 C CA . VAL A 1 106 ? 7.710 -6.237 1.086 1.00 96.75 106 VAL A CA 1
ATOM 853 C C . VAL A 1 106 ? 8.841 -5.311 0.626 1.00 96.75 106 VAL A C 1
ATOM 855 O O . VAL A 1 106 ? 8.696 -4.091 0.665 1.00 96.75 106 VAL A O 1
ATOM 858 N N . ASP A 1 107 ? 9.930 -5.871 0.099 1.00 96.25 107 ASP A N 1
ATOM 859 C CA . ASP A 1 107 ? 11.046 -5.108 -0.464 1.00 96.25 107 ASP A CA 1
ATOM 860 C C . ASP A 1 107 ? 10.585 -4.208 -1.615 1.00 96.25 107 ASP A C 1
ATOM 862 O O . ASP A 1 107 ? 11.066 -3.083 -1.757 1.00 96.25 107 ASP A O 1
ATOM 866 N N . ALA A 1 108 ? 9.630 -4.668 -2.431 1.00 96.00 108 ALA A N 1
ATOM 867 C CA . ALA A 1 108 ? 9.054 -3.853 -3.492 1.00 96.00 108 ALA A CA 1
ATOM 868 C C . ALA A 1 108 ? 8.276 -2.648 -2.940 1.00 96.00 108 ALA A C 1
ATOM 870 O O . ALA A 1 108 ? 8.437 -1.538 -3.452 1.00 96.00 108 ALA A O 1
ATOM 871 N N . ILE A 1 109 ? 7.496 -2.837 -1.868 1.00 96.69 109 ILE A N 1
ATOM 872 C CA . ILE A 1 109 ? 6.793 -1.748 -1.169 1.00 96.69 109 ILE A CA 1
ATOM 873 C C . ILE A 1 109 ? 7.798 -0.727 -0.615 1.00 96.69 109 ILE A C 1
ATOM 875 O O . ILE A 1 109 ? 7.629 0.479 -0.808 1.00 96.69 109 ILE A O 1
ATOM 879 N N . HIS A 1 110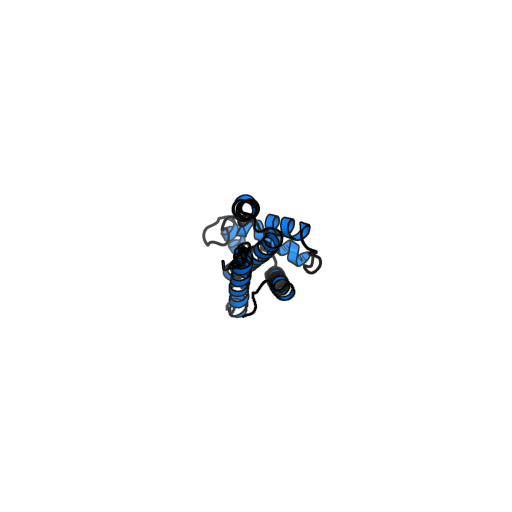 ? 8.871 -1.188 0.030 1.00 94.94 110 HIS A N 1
ATOM 880 C CA . HIS A 1 110 ? 9.903 -0.300 0.569 1.00 94.94 110 HIS A CA 1
ATOM 881 C C . HIS A 1 110 ? 10.634 0.470 -0.533 1.00 94.94 110 HIS A C 1
ATOM 883 O O . HIS A 1 110 ? 10.800 1.682 -0.422 1.00 94.94 110 HIS A O 1
ATOM 889 N N . LYS A 1 111 ? 11.013 -0.195 -1.630 1.00 92.94 111 LYS A N 1
ATOM 890 C CA . LYS A 1 111 ? 11.702 0.449 -2.757 1.00 92.94 111 LYS A CA 1
ATOM 891 C C . LYS A 1 111 ? 10.852 1.504 -3.460 1.00 92.94 111 LYS A C 1
ATOM 893 O O . LYS A 1 111 ? 11.401 2.519 -3.875 1.00 92.94 111 LYS A O 1
ATOM 898 N N . ILE A 1 112 ? 9.537 1.298 -3.602 1.00 92.81 112 ILE A N 1
ATOM 899 C CA . ILE A 1 112 ? 8.669 2.293 -4.255 1.00 92.81 112 ILE A CA 1
ATOM 900 C C . ILE A 1 112 ? 8.284 3.452 -3.322 1.00 92.81 112 ILE A C 1
ATOM 902 O O . ILE A 1 112 ? 8.007 4.547 -3.809 1.00 92.81 112 ILE A O 1
ATOM 906 N N . SER A 1 113 ? 8.299 3.253 -1.995 1.00 93.50 113 SER A N 1
ATOM 907 C CA . SER A 1 113 ? 7.853 4.253 -1.008 1.00 93.50 113 SER A CA 1
ATOM 908 C C . SER A 1 113 ? 8.495 5.643 -1.189 1.00 93.50 113 SER A C 1
ATOM 910 O O . SER A 1 113 ? 7.749 6.625 -1.226 1.00 93.50 113 SER A O 1
ATOM 912 N N . PRO A 1 114 ? 9.826 5.790 -1.390 1.00 89.75 114 PRO A N 1
ATOM 913 C CA . PRO A 1 114 ? 10.446 7.094 -1.633 1.00 89.75 114 PRO A CA 1
ATOM 914 C C . PRO A 1 114 ? 9.900 7.815 -2.869 1.00 89.75 114 PRO A C 1
ATOM 916 O O . PRO A 1 114 ? 9.734 9.030 -2.836 1.00 89.75 114 PRO A O 1
ATOM 919 N N . PHE A 1 115 ? 9.579 7.073 -3.932 1.00 88.25 115 PHE A N 1
ATOM 920 C CA . PHE A 1 115 ? 9.008 7.628 -5.159 1.00 88.25 115 PHE A CA 1
ATOM 921 C C . PHE A 1 115 ? 7.520 7.936 -5.007 1.00 88.25 115 PHE A C 1
ATOM 923 O O . PHE A 1 115 ? 7.018 8.865 -5.623 1.00 88.25 115 PHE A O 1
ATOM 930 N N . PHE A 1 116 ? 6.788 7.177 -4.198 1.00 89.38 116 PHE A N 1
ATOM 931 C CA . PHE A 1 116 ? 5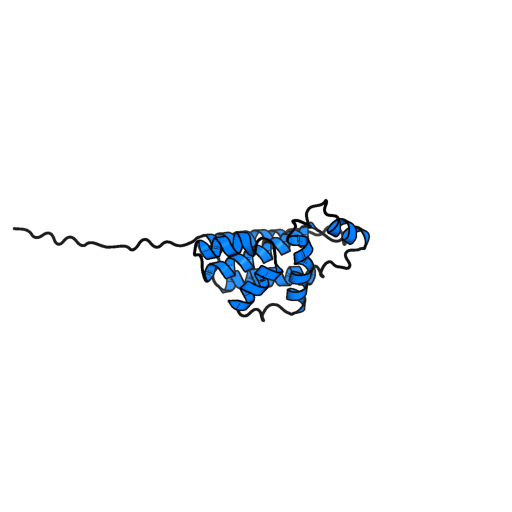.353 7.375 -4.037 1.00 89.38 116 PHE A CA 1
ATOM 932 C C . PHE A 1 116 ? 5.018 8.502 -3.050 1.00 89.38 116 PHE A C 1
ATOM 934 O O . PHE A 1 116 ? 4.189 9.363 -3.355 1.00 89.38 116 PHE A O 1
ATOM 941 N N . LYS A 1 117 ? 5.703 8.552 -1.899 1.00 86.19 117 LYS A N 1
ATOM 942 C CA . LYS A 1 117 ? 5.356 9.441 -0.776 1.00 86.19 117 LYS A 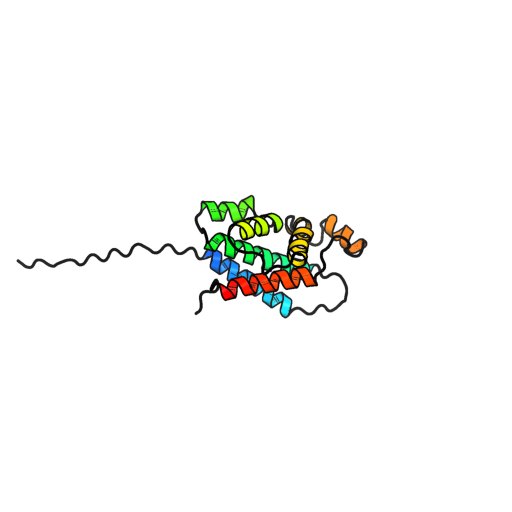CA 1
ATOM 943 C C . LYS A 1 117 ? 5.420 10.936 -1.108 1.00 86.19 117 LYS A C 1
ATOM 945 O O . LYS A 1 117 ? 4.684 11.726 -0.525 1.00 86.19 117 LYS A O 1
ATOM 950 N N . GLU A 1 118 ? 6.279 11.322 -2.050 1.00 70.50 118 GLU A N 1
ATOM 951 C CA . GLU A 1 118 ? 6.475 12.715 -2.481 1.00 70.50 118 GLU A CA 1
ATOM 952 C C . GLU A 1 118 ? 5.637 13.077 -3.711 1.00 70.50 118 GLU A C 1
ATOM 954 O O . GLU A 1 118 ? 5.952 14.039 -4.410 1.00 70.50 118 GLU A O 1
ATOM 959 N N . LYS A 1 119 ? 4.611 12.272 -4.031 1.00 69.56 119 LYS A N 1
ATOM 960 C CA . LYS A 1 119 ? 3.964 12.291 -5.351 1.00 69.56 119 LYS A CA 1
ATOM 961 C C . LYS A 1 119 ? 4.985 12.119 -6.482 1.00 69.56 119 LYS A C 1
ATOM 963 O O . LYS A 1 119 ? 4.792 12.593 -7.591 1.00 69.56 119 LYS A O 1
ATOM 968 N N . GLY A 1 120 ? 6.100 11.445 -6.209 1.00 57.66 120 GLY A N 1
ATOM 969 C CA . GLY A 1 120 ? 7.238 11.331 -7.120 1.00 57.66 120 GLY A CA 1
ATOM 970 C C . GLY A 1 120 ? 6.952 10.531 -8.387 1.00 57.66 120 GLY A C 1
ATOM 971 O O . GLY A 1 120 ? 7.679 10.678 -9.364 1.00 57.66 120 GLY A O 1
ATOM 972 N N . LEU A 1 121 ? 5.865 9.757 -8.409 1.00 64.69 121 LEU A N 1
ATOM 973 C CA . LEU A 1 121 ? 5.331 9.137 -9.623 1.00 64.69 121 LEU A CA 1
ATOM 974 C C . LEU A 1 121 ? 4.542 10.122 -10.515 1.00 64.69 121 LEU A C 1
ATOM 976 O O . LEU A 1 121 ? 4.124 9.744 -11.608 1.00 64.69 121 LEU A O 1
ATOM 980 N N . GLU A 1 122 ? 4.366 11.382 -10.098 1.00 65.25 122 GLU A N 1
ATOM 981 C CA . GLU A 1 122 ? 3.921 12.479 -10.962 1.00 65.25 122 GLU A CA 1
ATOM 982 C C . GLU A 1 122 ? 5.096 12.974 -11.837 1.00 65.25 122 GLU A C 1
ATOM 984 O O . GLU A 1 122 ? 6.240 13.103 -11.394 1.00 65.25 122 GLU A O 1
ATOM 989 N N . TYR A 1 123 ? 4.798 13.255 -13.110 1.00 57.31 123 TYR A N 1
ATOM 990 C CA . TYR A 1 123 ? 5.708 13.318 -14.271 1.00 57.31 123 TYR A CA 1
ATOM 991 C C . TYR A 1 123 ? 6.864 14.347 -14.260 1.00 57.31 123 TYR A C 1
ATOM 993 O O . TYR A 1 123 ? 7.523 14.540 -15.283 1.00 57.31 123 TYR A O 1
ATOM 1001 N N . PHE A 1 124 ? 7.181 15.002 -13.143 1.00 57.88 124 PHE A N 1
ATOM 1002 C CA . PHE A 1 124 ? 8.176 16.082 -13.125 1.00 57.88 124 PHE A CA 1
ATOM 1003 C C . PHE A 1 124 ? 9.237 16.009 -12.035 1.00 57.88 124 PHE A C 1
ATOM 1005 O O . PHE A 1 124 ? 10.140 16.854 -12.047 1.00 57.88 124 PHE A O 1
ATOM 1012 N N . THR A 1 125 ? 9.212 15.000 -11.166 1.00 71.44 125 THR A N 1
ATOM 1013 C CA . THR A 1 125 ? 10.223 14.899 -10.111 1.00 71.44 125 THR A CA 1
ATOM 1014 C C . THR A 1 125 ? 11.578 14.454 -10.668 1.00 71.44 125 THR A C 1
ATOM 1016 O O . THR A 1 125 ? 11.675 13.663 -11.610 1.00 71.44 125 THR A O 1
ATOM 1019 N N . LEU A 1 126 ? 12.659 15.013 -10.121 1.00 74.50 126 LEU A N 1
ATOM 1020 C CA . LEU A 1 126 ? 14.020 14.655 -10.522 1.00 74.50 126 LEU A CA 1
ATOM 1021 C C . LEU A 1 126 ? 14.323 13.152 -10.323 1.00 74.50 126 LEU A C 1
ATOM 1023 O O . LEU A 1 126 ? 14.919 12.571 -11.232 1.00 74.50 126 LEU A O 1
ATOM 1027 N N . PRO A 1 127 ? 13.873 12.495 -9.229 1.00 78.25 127 PRO A N 1
ATOM 1028 C CA . PRO A 1 127 ? 14.086 11.063 -9.034 1.00 78.25 127 PRO A CA 1
ATOM 1029 C C . PRO A 1 127 ? 13.483 10.211 -10.152 1.00 78.25 127 PRO A C 1
ATOM 1031 O O . PRO A 1 127 ? 14.177 9.369 -10.713 1.00 78.25 127 PRO A O 1
ATOM 1034 N N . ILE A 1 128 ? 12.226 10.455 -10.544 1.00 80.06 128 ILE A N 1
ATOM 1035 C CA . ILE A 1 128 ? 11.590 9.611 -11.561 1.00 80.06 128 ILE A CA 1
ATOM 1036 C C . ILE A 1 128 ? 12.173 9.851 -12.952 1.00 80.06 128 ILE A C 1
ATOM 1038 O O . ILE A 1 128 ? 12.338 8.905 -13.716 1.00 80.06 128 ILE A O 1
ATOM 1042 N N . LYS A 1 129 ? 12.571 11.093 -13.262 1.00 79.44 129 LYS A N 1
ATOM 1043 C CA . LYS A 1 129 ? 13.312 11.405 -14.491 1.00 79.44 129 LYS A CA 1
ATOM 1044 C C . LYS A 1 129 ? 14.621 10.625 -14.548 1.00 79.44 129 LYS A C 1
ATOM 1046 O O . LYS A 1 129 ? 14.892 9.994 -15.564 1.00 79.44 129 LYS A O 1
ATOM 1051 N N . TYR A 1 130 ? 15.402 10.634 -13.468 1.00 83.06 130 TYR A N 1
ATOM 1052 C CA . TYR A 1 130 ? 16.659 9.890 -13.393 1.00 83.06 130 TYR A CA 1
ATOM 1053 C C . TYR A 1 130 ? 16.445 8.389 -13.617 1.00 83.06 130 TYR A C 1
ATOM 1055 O O . TYR A 1 130 ? 17.156 7.779 -14.416 1.00 83.06 130 TYR A O 1
ATOM 1063 N N . GLU A 1 131 ? 15.423 7.803 -12.994 1.00 85.44 131 GLU A N 1
ATOM 1064 C CA . GLU A 1 131 ? 15.075 6.399 -13.217 1.00 85.44 131 GLU A CA 1
ATOM 1065 C C . GLU A 1 131 ? 14.661 6.134 -14.669 1.00 85.44 131 GLU A C 1
ATOM 1067 O O . GLU A 1 131 ? 15.164 5.195 -15.278 1.00 85.44 131 GLU A O 1
ATOM 1072 N N . MET A 1 132 ? 13.832 6.983 -15.286 1.00 81.56 132 MET A N 1
ATOM 1073 C CA . MET A 1 132 ? 13.460 6.803 -16.697 1.00 81.56 132 MET A CA 1
ATOM 1074 C C . MET A 1 132 ? 14.670 6.893 -17.640 1.00 81.56 132 MET A C 1
ATOM 1076 O O . MET A 1 132 ? 14.732 6.148 -18.615 1.00 81.56 132 MET A O 1
ATOM 1080 N N . PHE A 1 133 ? 15.651 7.754 -17.346 1.00 81.62 133 PHE A N 1
ATOM 1081 C CA . PHE A 1 133 ? 16.886 7.862 -18.133 1.00 81.62 133 PHE A CA 1
ATOM 1082 C C . PHE A 1 133 ? 17.854 6.693 -17.917 1.00 81.62 133 PHE A C 1
ATOM 1084 O O . PHE A 1 133 ? 18.593 6.334 -18.831 1.00 81.62 133 PHE A O 1
ATOM 1091 N N . THR A 1 134 ? 17.876 6.101 -16.723 1.00 83.88 134 THR A N 1
ATOM 1092 C CA . THR A 1 134 ? 18.823 5.031 -16.357 1.00 83.88 134 THR A CA 1
ATOM 1093 C C . THR A 1 134 ? 18.253 3.619 -16.499 1.00 83.88 134 THR A C 1
ATOM 1095 O O . THR A 1 134 ? 18.948 2.646 -16.194 1.00 83.88 134 THR A O 1
ATOM 1098 N N . GLY A 1 135 ? 17.014 3.497 -16.986 1.00 79.44 135 GLY A N 1
ATOM 1099 C CA . GLY A 1 135 ? 16.324 2.220 -17.172 1.00 79.44 135 GLY A CA 1
ATOM 1100 C C . GLY A 1 135 ? 15.677 1.663 -15.899 1.00 79.44 135 GLY A C 1
ATOM 1101 O O . GLY A 1 135 ? 15.418 0.468 -15.830 1.00 79.44 135 GLY A O 1
ATOM 1102 N N . GLY A 1 136 ? 15.424 2.503 -14.893 1.00 81.25 136 GLY A N 1
ATOM 1103 C CA . GLY A 1 136 ? 14.647 2.175 -13.695 1.00 81.25 136 GLY A CA 1
ATOM 1104 C C . GLY A 1 136 ? 15.342 1.240 -12.717 1.00 81.25 136 GLY A C 1
ATOM 1105 O O . GLY A 1 136 ? 14.677 0.422 -12.089 1.00 81.25 136 GLY A O 1
ATOM 1106 N N . LYS A 1 137 ? 16.670 1.327 -12.593 1.00 82.25 137 LYS A N 1
ATOM 1107 C CA . LYS A 1 137 ? 17.472 0.405 -11.771 1.00 82.25 137 LYS A CA 1
ATOM 1108 C C . LYS A 1 137 ? 17.082 0.397 -10.293 1.00 82.25 137 LYS A C 1
ATOM 1110 O O . LYS A 1 137 ? 17.272 -0.623 -9.633 1.00 82.25 137 LYS A O 1
ATOM 1115 N N . ASN A 1 138 ? 16.570 1.511 -9.771 1.00 86.31 138 ASN A N 1
ATOM 1116 C CA . ASN A 1 138 ? 16.165 1.622 -8.370 1.00 86.31 138 ASN A CA 1
ATOM 1117 C C . ASN A 1 138 ? 14.658 1.421 -8.166 1.00 86.31 138 ASN A C 1
ATOM 1119 O O . ASN A 1 138 ? 14.206 1.343 -7.022 1.00 86.31 138 ASN A O 1
ATOM 1123 N N . LEU A 1 139 ? 13.879 1.301 -9.245 1.00 88.94 139 LEU A N 1
ATOM 1124 C CA . LEU A 1 139 ? 12.482 0.896 -9.150 1.00 88.94 139 LEU A CA 1
ATOM 1125 C C . LEU A 1 139 ? 12.398 -0.599 -8.810 1.00 88.94 139 LEU A C 1
ATOM 1127 O O . LEU A 1 139 ? 13.256 -1.390 -9.212 1.00 88.94 139 LEU A O 1
ATOM 1131 N N . PRO A 1 140 ? 11.380 -1.024 -8.048 1.00 92.06 140 PRO A N 1
ATOM 1132 C CA . PRO A 1 140 ? 11.190 -2.440 -7.804 1.00 92.06 140 PRO A CA 1
ATOM 1133 C C . PRO A 1 140 ? 10.718 -3.158 -9.065 1.00 92.06 140 PRO A C 1
ATOM 1135 O O . PRO A 1 140 ? 10.129 -2.563 -9.9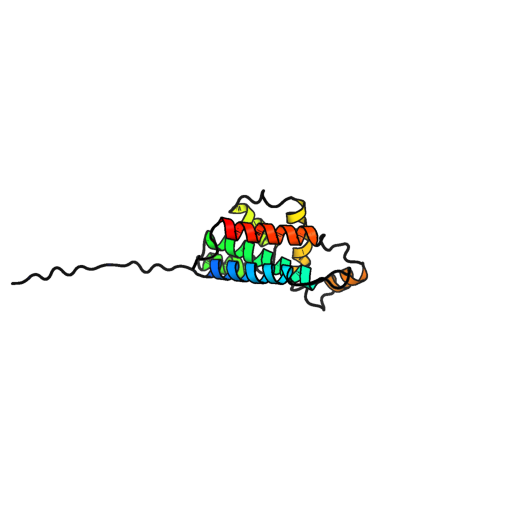67 1.00 92.06 140 PRO A O 1
ATOM 1138 N N . GLU A 1 141 ? 10.902 -4.476 -9.086 1.00 90.50 141 GLU A N 1
ATOM 1139 C CA . GLU A 1 141 ? 10.255 -5.320 -10.083 1.00 90.50 141 GLU A CA 1
ATOM 1140 C C . GLU A 1 141 ? 8.735 -5.154 -9.978 1.00 90.50 141 GLU A C 1
ATOM 1142 O O . GLU A 1 141 ? 8.134 -5.439 -8.935 1.00 90.50 141 GLU A O 1
ATOM 1147 N N . LEU A 1 142 ? 8.109 -4.704 -11.069 1.00 89.88 142 LEU A N 1
ATOM 1148 C CA . LEU A 1 142 ? 6.676 -4.413 -11.098 1.00 89.88 142 LEU A CA 1
ATOM 1149 C C . LEU A 1 142 ? 5.836 -5.628 -10.683 1.00 89.88 142 LEU A C 1
ATOM 1151 O O . LEU A 1 142 ? 4.840 -5.484 -9.979 1.00 89.88 142 LEU A O 1
ATOM 1155 N N . GLU A 1 143 ? 6.272 -6.830 -11.057 1.00 92.12 143 GLU A N 1
ATOM 1156 C CA . GLU A 1 143 ? 5.610 -8.080 -10.695 1.00 92.12 143 GLU A CA 1
ATOM 1157 C C . GLU A 1 143 ? 5.494 -8.266 -9.174 1.00 92.12 143 GLU A C 1
ATOM 1159 O O . GLU A 1 143 ? 4.471 -8.726 -8.674 1.00 92.12 143 GLU A O 1
ATOM 1164 N N . HIS A 1 144 ? 6.515 -7.884 -8.404 1.00 95.50 144 HIS A N 1
ATOM 1165 C CA . HIS A 1 144 ? 6.481 -8.007 -6.944 1.00 95.50 144 HIS A CA 1
ATOM 1166 C C . HIS A 1 144 ? 5.531 -6.986 -6.310 1.00 95.50 144 HIS A C 1
ATOM 1168 O O . HIS A 1 144 ? 4.800 -7.324 -5.378 1.00 95.50 144 HIS A O 1
ATOM 1174 N N . LEU A 1 145 ? 5.448 -5.779 -6.876 1.00 94.69 145 LEU A N 1
ATOM 1175 C CA . LEU A 1 145 ? 4.474 -4.775 -6.452 1.00 94.69 145 LEU A CA 1
ATOM 1176 C C . LEU A 1 145 ? 3.036 -5.197 -6.797 1.00 94.69 145 LEU A C 1
ATOM 1178 O O . LEU A 1 145 ? 2.136 -5.075 -5.967 1.00 94.69 145 LEU A O 1
ATOM 1182 N N . ARG A 1 146 ? 2.824 -5.771 -7.988 1.00 95.31 146 ARG A N 1
ATOM 1183 C CA . ARG A 1 146 ? 1.538 -6.341 -8.411 1.00 95.31 146 ARG A CA 1
ATOM 1184 C C . ARG A 1 146 ? 1.081 -7.443 -7.459 1.00 95.31 146 ARG A C 1
ATOM 1186 O O . ARG A 1 146 ? -0.051 -7.403 -6.988 1.00 95.31 146 ARG A O 1
ATOM 1193 N N . ARG A 1 147 ? 1.957 -8.402 -7.132 1.00 96.44 147 ARG A N 1
ATOM 1194 C CA . ARG A 1 147 ? 1.644 -9.473 -6.169 1.00 96.44 147 ARG A CA 1
ATOM 1195 C C . ARG A 1 147 ? 1.342 -8.933 -4.778 1.00 96.44 147 ARG A C 1
ATOM 1197 O O . ARG A 1 147 ? 0.441 -9.449 -4.126 1.00 96.44 147 ARG A O 1
ATOM 1204 N N . ALA A 1 148 ? 2.069 -7.914 -4.318 1.00 97.56 148 ALA A N 1
ATOM 1205 C CA . ALA A 1 148 ? 1.776 -7.263 -3.045 1.00 97.56 148 ALA A CA 1
ATOM 1206 C C . ALA A 1 148 ? 0.364 -6.654 -3.039 1.00 97.56 148 ALA A C 1
ATOM 1208 O O . ALA A 1 148 ? -0.409 -6.896 -2.113 1.00 97.56 148 ALA A O 1
ATOM 1209 N N . SER A 1 149 ? 0.014 -5.926 -4.105 1.00 97.06 149 SER A N 1
ATOM 1210 C CA . SER A 1 149 ? -1.315 -5.339 -4.304 1.00 97.06 149 SER A CA 1
ATOM 1211 C C . SER A 1 149 ? -2.421 -6.397 -4.316 1.00 97.06 149 SER A C 1
ATOM 1213 O O . SER A 1 149 ? -3.427 -6.225 -3.636 1.00 97.06 149 SER A O 1
ATOM 1215 N N . ASP A 1 150 ? -2.232 -7.491 -5.054 1.00 97.12 150 ASP A N 1
ATOM 1216 C CA . ASP A 1 150 ? -3.188 -8.603 -5.145 1.00 97.12 150 ASP A CA 1
ATOM 1217 C C . ASP A 1 150 ? -3.419 -9.280 -3.787 1.00 97.12 150 ASP A C 1
ATOM 1219 O O . ASP A 1 150 ? -4.552 -9.461 -3.339 1.00 97.12 150 ASP A O 1
ATOM 1223 N N . LYS A 1 151 ? -2.333 -9.583 -3.073 1.00 97.94 151 LYS A N 1
ATOM 1224 C CA . LYS A 1 151 ? -2.381 -10.202 -1.746 1.00 97.94 151 LYS A CA 1
ATOM 1225 C C . LYS A 1 151 ? -3.060 -9.323 -0.708 1.00 97.94 151 LYS A C 1
ATOM 1227 O O . LYS A 1 151 ? -3.841 -9.826 0.093 1.00 97.94 151 LYS A O 1
ATOM 1232 N N . LEU A 1 152 ? -2.775 -8.022 -0.712 1.00 97.50 152 LEU A N 1
ATOM 1233 C CA . LEU A 1 152 ? -3.420 -7.075 0.194 1.00 97.50 152 LEU A CA 1
ATOM 1234 C C . LEU A 1 152 ? -4.903 -6.897 -0.140 1.00 97.50 152 LEU A C 1
ATOM 1236 O O . LEU A 1 152 ? -5.721 -6.852 0.773 1.00 97.50 152 LEU A O 1
ATOM 1240 N N . ASN A 1 153 ? -5.275 -6.867 -1.420 1.00 95.12 153 ASN A N 1
ATOM 1241 C CA . ASN A 1 153 ? -6.686 -6.822 -1.799 1.00 95.12 153 ASN A CA 1
ATOM 1242 C C . ASN A 1 153 ? -7.413 -8.119 -1.399 1.00 95.12 153 ASN A C 1
ATOM 1244 O O . ASN A 1 153 ? -8.496 -8.074 -0.824 1.00 95.12 153 ASN A O 1
ATOM 1248 N N . SER A 1 154 ? -6.775 -9.275 -1.599 1.00 94.88 154 SER A N 1
ATOM 1249 C CA . SER A 1 154 ? -7.281 -10.572 -1.134 1.00 94.88 154 SER A CA 1
ATOM 1250 C C . SER A 1 154 ? -7.435 -10.609 0.388 1.00 94.88 154 SER A C 1
ATOM 1252 O O . SER A 1 154 ? -8.425 -11.130 0.893 1.00 94.88 154 SER A O 1
ATOM 1254 N N . PHE A 1 155 ? -6.495 -10.019 1.132 1.00 95.44 155 PHE A N 1
ATOM 1255 C CA . PHE A 1 155 ? -6.592 -9.878 2.583 1.00 95.44 155 PHE A CA 1
ATOM 1256 C C . PHE A 1 155 ? -7.845 -9.096 2.997 1.00 95.44 155 PHE A C 1
ATOM 1258 O O . PHE A 1 155 ? -8.552 -9.532 3.903 1.00 95.44 155 PHE A O 1
ATOM 1265 N N . LEU A 1 156 ? -8.168 -7.991 2.314 1.00 93.75 156 LEU A N 1
ATOM 1266 C CA . LEU A 1 156 ? -9.403 -7.242 2.575 1.00 93.75 156 LEU A CA 1
ATOM 1267 C C . LEU A 1 156 ? -10.655 -8.095 2.332 1.00 93.75 156 LEU A C 1
ATOM 1269 O O . LEU A 1 156 ? -11.587 -8.043 3.131 1.00 93.75 156 LEU A O 1
ATOM 1273 N N . VAL A 1 157 ? -10.666 -8.892 1.255 1.00 90.62 157 VAL A N 1
ATOM 1274 C CA . VAL A 1 157 ? -11.788 -9.788 0.927 1.00 90.62 157 VAL A CA 1
ATOM 1275 C C . VAL A 1 157 ? -11.961 -10.846 2.012 1.00 90.62 157 VAL A C 1
ATOM 1277 O O . VAL A 1 157 ? -13.057 -11.015 2.525 1.00 90.62 157 VAL A O 1
ATOM 1280 N N . MET A 1 158 ? -10.877 -11.520 2.402 1.00 90.31 158 MET A N 1
ATOM 1281 C CA . MET A 1 158 ? -10.910 -12.601 3.395 1.00 90.31 158 MET A CA 1
ATOM 1282 C C . MET A 1 158 ? -11.296 -12.144 4.806 1.00 90.31 158 MET A C 1
ATOM 1284 O O . MET A 1 158 ? -11.642 -12.978 5.635 1.00 90.31 158 MET A O 1
ATOM 1288 N N . ASN A 1 159 ? -11.197 -10.846 5.098 1.00 86.75 159 ASN A N 1
ATOM 1289 C CA . ASN A 1 159 ? -11.537 -10.281 6.402 1.00 86.75 159 ASN A CA 1
ATOM 1290 C C . ASN A 1 159 ? -12.816 -9.416 6.356 1.00 86.75 159 ASN A C 1
ATOM 1292 O O . ASN A 1 159 ? -13.000 -8.568 7.228 1.00 86.75 159 ASN A O 1
ATOM 1296 N N . ASP A 1 160 ? -13.664 -9.587 5.334 1.00 83.00 160 ASP A N 1
ATOM 1297 C CA . ASP A 1 160 ? -14.977 -8.935 5.195 1.00 83.00 160 ASP A CA 1
ATOM 1298 C C . ASP A 1 160 ? -14.946 -7.395 5.274 1.00 83.00 160 ASP A C 1
ATOM 1300 O O . ASP A 1 160 ? -15.870 -6.736 5.754 1.00 83.00 160 ASP A O 1
ATOM 1304 N N . PHE A 1 161 ? -13.885 -6.775 4.746 1.00 78.44 161 PHE A N 1
ATOM 1305 C CA . PHE A 1 161 ? -13.771 -5.309 4.668 1.00 78.44 161 PHE A CA 1
ATOM 1306 C C . PHE A 1 161 ? -14.680 -4.685 3.606 1.00 78.44 161 PHE A C 1
ATOM 1308 O O . PHE A 1 161 ? -14.763 -3.460 3.484 1.00 78.44 161 PHE A O 1
ATOM 1315 N N . PHE A 1 162 ? -15.345 -5.513 2.813 1.00 71.12 162 PHE A N 1
ATOM 1316 C CA . PHE A 1 162 ? -16.360 -5.092 1.871 1.00 71.12 162 PHE A CA 1
ATOM 1317 C C . PHE A 1 162 ? -17.703 -5.423 2.504 1.00 71.12 162 PHE A C 1
ATOM 1319 O O . PHE A 1 162 ? -18.031 -6.595 2.653 1.00 71.12 162 PHE A O 1
ATOM 1326 N N . ILE A 1 163 ? -18.464 -4.392 2.892 1.00 59.72 163 ILE A N 1
ATOM 1327 C CA . ILE A 1 163 ? -19.850 -4.582 3.331 1.00 59.72 163 ILE A CA 1
ATOM 1328 C C . ILE A 1 163 ? -20.562 -5.297 2.183 1.00 59.72 163 ILE A C 1
ATOM 1330 O O . ILE A 1 163 ? -20.695 -4.736 1.092 1.00 59.72 163 ILE A O 1
ATOM 1334 N N . SER A 1 164 ? -20.926 -6.557 2.406 1.00 48.81 164 SER A N 1
ATOM 1335 C CA . SER A 1 164 ? -21.725 -7.332 1.469 1.00 48.81 164 SER A CA 1
ATOM 1336 C C . SER A 1 164 ? -23.086 -6.645 1.371 1.00 48.81 164 SER A C 1
ATOM 1338 O O . SER A 1 164 ? -23.699 -6.365 2.402 1.00 48.81 164 SER A O 1
ATOM 1340 N N . ASN A 1 165 ? -23.516 -6.310 0.152 1.00 42.06 165 ASN A N 1
ATOM 1341 C CA . ASN A 1 165 ? -24.904 -5.909 -0.091 1.00 42.06 165 ASN A CA 1
ATOM 1342 C C . ASN A 1 165 ? -25.837 -7.104 0.107 1.00 42.06 165 ASN A C 1
ATOM 1344 O O . ASN A 1 165 ? -25.427 -8.218 -0.297 1.00 42.06 165 ASN A O 1
#